Protein AF-A0A356WZ58-F1 (afdb_monomer)

Structure (mmCIF, N/CA/C/O backbone):
data_AF-A0A356WZ58-F1
#
_entry.id   AF-A0A356WZ58-F1
#
loop_
_atom_site.group_PDB
_atom_site.id
_atom_site.type_symbol
_atom_site.label_atom_id
_atom_site.label_alt_id
_atom_site.label_comp_id
_atom_site.label_asym_id
_atom_site.label_entity_id
_atom_site.label_seq_id
_atom_site.pdbx_PDB_ins_code
_atom_site.Cartn_x
_atom_site.Cartn_y
_atom_site.Cartn_z
_atom_site.occupancy
_atom_site.B_iso_or_equiv
_atom_site.auth_seq_id
_atom_site.auth_comp_id
_atom_site.auth_asym_id
_atom_site.auth_atom_id
_atom_site.pdbx_PDB_model_num
ATOM 1 N N . MET A 1 1 ? 46.820 12.927 -57.661 1.00 57.28 1 MET A N 1
ATOM 2 C CA . MET A 1 1 ? 45.693 12.665 -56.730 1.00 57.28 1 MET A CA 1
ATOM 3 C C . MET A 1 1 ? 44.344 12.694 -57.436 1.00 57.28 1 MET A C 1
ATOM 5 O O . MET A 1 1 ? 43.607 11.731 -57.303 1.00 57.28 1 MET A O 1
ATOM 9 N N . ARG A 1 2 ? 44.038 13.740 -58.216 1.00 61.34 2 ARG A N 1
ATOM 10 C CA . ARG A 1 2 ? 42.759 13.892 -58.932 1.00 61.34 2 ARG A CA 1
ATOM 11 C C . ARG A 1 2 ? 42.451 12.737 -59.909 1.00 61.34 2 ARG A C 1
ATOM 13 O O . ARG A 1 2 ? 41.388 12.140 -59.806 1.00 61.34 2 ARG A O 1
ATOM 20 N N . ASP A 1 3 ? 43.429 12.319 -60.713 1.00 60.88 3 ASP A N 1
ATOM 21 C CA . ASP A 1 3 ? 43.256 11.226 -61.695 1.00 60.88 3 ASP A CA 1
ATOM 22 C C . ASP A 1 3 ? 43.080 9.834 -61.057 1.00 60.88 3 ASP A C 1
ATOM 24 O O . ASP A 1 3 ? 42.393 8.966 -61.592 1.00 60.88 3 ASP A O 1
ATOM 28 N N . LEU A 1 4 ? 43.666 9.614 -59.873 1.00 62.94 4 LEU A N 1
ATOM 29 C CA . LEU A 1 4 ? 43.473 8.382 -59.095 1.00 62.94 4 LEU A CA 1
ATOM 30 C C . LEU A 1 4 ? 42.062 8.319 -58.497 1.00 62.94 4 LEU A C 1
ATOM 32 O O . LEU A 1 4 ? 41.453 7.253 -58.467 1.00 62.94 4 LEU A O 1
ATOM 36 N N . ILE A 1 5 ? 41.536 9.463 -58.053 1.00 66.50 5 ILE A N 1
ATOM 37 C CA . ILE A 1 5 ? 40.179 9.577 -57.511 1.00 66.50 5 ILE A CA 1
ATOM 38 C C . ILE A 1 5 ? 39.139 9.356 -58.611 1.00 66.50 5 ILE A C 1
ATOM 40 O O . ILE A 1 5 ? 38.144 8.693 -58.354 1.00 66.50 5 ILE A O 1
ATOM 44 N N . GLU A 1 6 ? 39.359 9.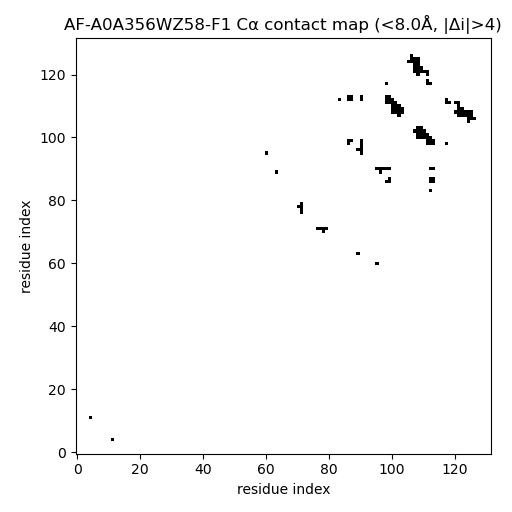836 -59.838 1.00 71.06 6 GLU A N 1
ATOM 45 C CA . GLU A 1 6 ? 38.443 9.561 -60.954 1.00 71.06 6 GLU A CA 1
ATOM 46 C C . GLU A 1 6 ? 38.443 8.082 -61.363 1.00 71.06 6 GLU A C 1
ATOM 48 O O . GLU A 1 6 ? 37.372 7.503 -61.551 1.00 71.06 6 GLU A O 1
ATOM 53 N N . LYS A 1 7 ? 39.620 7.439 -61.407 1.00 76.69 7 LYS A N 1
ATOM 54 C CA . LYS A 1 7 ? 39.749 6.007 -61.725 1.00 76.69 7 LYS A CA 1
ATOM 55 C C . LYS A 1 7 ? 39.081 5.101 -60.684 1.00 76.69 7 LYS A C 1
ATOM 57 O O . LYS A 1 7 ? 38.490 4.087 -61.047 1.00 76.69 7 LYS A O 1
ATOM 62 N N . TYR A 1 8 ? 39.147 5.466 -59.402 1.00 83.56 8 TYR A N 1
ATOM 63 C CA . TYR A 1 8 ? 38.559 4.701 -58.293 1.00 83.56 8 TYR A CA 1
ATOM 64 C C . TYR A 1 8 ? 37.297 5.345 -57.704 1.00 83.56 8 TYR A C 1
ATOM 66 O O . TYR A 1 8 ? 36.877 4.981 -56.606 1.00 83.56 8 TYR A O 1
ATOM 74 N N . ARG A 1 9 ? 36.657 6.273 -58.430 1.00 85.25 9 ARG A N 1
ATOM 75 C CA . ARG A 1 9 ? 35.529 7.084 -57.939 1.00 85.25 9 ARG A CA 1
ATOM 76 C C . ARG A 1 9 ? 34.416 6.237 -57.331 1.00 85.25 9 ARG A C 1
ATOM 78 O O . ARG A 1 9 ? 33.926 6.546 -56.251 1.00 85.25 9 ARG A O 1
ATOM 85 N N . LEU A 1 10 ? 34.065 5.139 -58.001 1.00 85.50 10 LEU A N 1
ATOM 86 C CA . LEU A 1 10 ? 33.056 4.190 -57.529 1.00 85.50 10 LEU A CA 1
ATOM 87 C C . LEU A 1 10 ? 33.460 3.520 -56.207 1.00 85.50 10 LEU A C 1
ATOM 89 O O . LEU A 1 10 ? 32.643 3.457 -55.295 1.00 85.50 10 LEU A O 1
ATOM 93 N N . LEU A 1 11 ? 34.715 3.078 -56.066 1.00 87.88 11 LEU A N 1
ATOM 94 C CA . LEU A 1 11 ? 35.207 2.460 -54.828 1.00 87.88 11 LEU A CA 1
ATOM 95 C C . LEU A 1 11 ? 35.228 3.456 -53.664 1.00 87.88 11 LEU A C 1
ATOM 97 O O . LEU A 1 11 ? 34.871 3.093 -52.548 1.00 87.88 11 LEU A O 1
ATOM 101 N N . VAL A 1 12 ? 35.595 4.715 -53.925 1.00 88.38 12 VAL A N 1
ATOM 102 C CA . VAL A 1 12 ? 35.574 5.786 -52.916 1.00 88.38 12 VAL A CA 1
ATOM 103 C C . VAL A 1 12 ? 34.142 6.069 -52.450 1.00 88.38 12 VAL A C 1
ATOM 105 O O . VAL A 1 12 ? 33.897 6.138 -51.247 1.00 88.38 12 VAL A O 1
ATOM 108 N N . SER A 1 13 ? 33.178 6.172 -53.372 1.00 89.75 13 SER A N 1
ATOM 109 C CA . SER A 1 13 ? 31.762 6.364 -53.024 1.00 89.75 13 SER A CA 1
ATOM 110 C C . SER A 1 13 ? 31.181 5.182 -52.244 1.00 89.75 13 SER A C 1
ATOM 112 O O . SER A 1 13 ? 30.471 5.396 -51.263 1.00 89.75 13 SER A O 1
ATOM 114 N N . ILE A 1 14 ? 31.512 3.944 -52.630 1.00 92.56 14 ILE A N 1
ATOM 115 C CA . ILE A 1 14 ? 31.102 2.735 -51.899 1.00 92.56 14 ILE A CA 1
ATOM 116 C C . ILE A 1 14 ? 31.711 2.732 -50.493 1.00 92.56 14 ILE A C 1
ATOM 118 O O . ILE A 1 14 ? 30.996 2.500 -49.522 1.00 92.56 14 ILE A O 1
ATOM 122 N N . GLY A 1 15 ? 33.004 3.042 -50.366 1.00 94.38 15 GLY A N 1
ATOM 123 C CA . GLY A 1 15 ? 33.688 3.108 -49.074 1.00 94.38 15 GLY A CA 1
ATOM 124 C C . GLY A 1 15 ? 33.063 4.131 -48.124 1.00 94.38 15 GLY A C 1
ATOM 125 O O . GLY A 1 15 ? 32.823 3.820 -46.960 1.00 94.38 15 GLY A O 1
ATOM 126 N N . LEU A 1 16 ? 32.726 5.322 -48.626 1.00 94.19 16 LEU A N 1
ATOM 127 C CA . LEU A 1 16 ? 32.029 6.352 -47.848 1.00 94.19 16 LEU A CA 1
ATOM 128 C C . LEU A 1 16 ? 30.621 5.909 -47.429 1.00 94.19 16 LEU A C 1
ATOM 130 O O . LEU A 1 16 ? 30.244 6.093 -46.272 1.00 94.19 16 LEU A O 1
ATOM 134 N N . GLY A 1 17 ? 29.859 5.293 -48.337 1.00 95.44 17 GLY A N 1
ATOM 135 C CA . GLY A 1 17 ? 28.529 4.763 -48.028 1.00 95.44 17 GLY A CA 1
ATOM 136 C C . GLY A 1 17 ? 28.571 3.678 -46.950 1.00 95.44 17 GLY A C 1
ATOM 137 O O . GLY A 1 17 ? 27.777 3.706 -46.008 1.00 95.44 17 GLY A O 1
ATOM 138 N N . LEU A 1 18 ? 29.542 2.764 -47.036 1.00 96.25 18 LEU A N 1
ATOM 139 C CA . LEU A 1 18 ? 29.773 1.735 -46.022 1.00 96.25 18 LEU A CA 1
ATOM 140 C C . LEU A 1 18 ? 30.157 2.347 -44.676 1.00 96.25 18 LEU A C 1
ATOM 142 O O . LEU A 1 18 ? 29.605 1.949 -43.655 1.00 96.25 18 LEU A O 1
ATOM 146 N N . LEU A 1 19 ? 31.044 3.343 -44.666 1.00 96.50 19 LEU A N 1
ATOM 147 C CA . LEU A 1 19 ? 31.463 4.020 -43.441 1.00 96.50 19 LEU A CA 1
ATOM 148 C C . LEU A 1 19 ? 30.277 4.691 -42.737 1.00 96.50 19 LEU A C 1
ATOM 150 O O . LEU A 1 19 ? 30.092 4.497 -41.536 1.00 96.50 19 LEU A O 1
ATOM 154 N N . ILE A 1 20 ? 29.438 5.421 -43.477 1.00 96.50 20 ILE A N 1
ATOM 155 C CA . ILE A 1 20 ? 28.227 6.046 -42.922 1.00 96.50 20 ILE A CA 1
ATOM 156 C C . ILE A 1 20 ? 27.264 4.975 -42.402 1.00 96.50 20 ILE A C 1
ATOM 158 O O . ILE A 1 20 ? 26.747 5.104 -41.295 1.00 96.50 20 ILE A O 1
ATOM 162 N N . THR A 1 21 ? 27.061 3.896 -43.159 1.00 96.62 21 THR A N 1
ATOM 163 C CA . THR A 1 21 ? 26.176 2.794 -42.753 1.00 96.62 21 THR A CA 1
ATOM 164 C C . THR A 1 21 ? 26.649 2.159 -41.445 1.00 96.62 21 THR A C 1
ATOM 166 O O . THR A 1 21 ? 25.849 1.956 -40.535 1.00 96.62 21 THR A O 1
ATOM 169 N N . ILE A 1 22 ? 27.954 1.907 -41.308 1.00 97.38 22 ILE A N 1
ATOM 170 C CA . ILE A 1 22 ? 28.548 1.367 -40.079 1.00 97.38 22 ILE A CA 1
ATOM 171 C C . ILE A 1 22 ? 28.339 2.333 -38.908 1.00 97.38 22 ILE A C 1
ATOM 173 O O . ILE A 1 22 ? 27.917 1.898 -37.838 1.00 97.38 22 ILE A O 1
ATOM 177 N N . LEU A 1 23 ? 28.572 3.635 -39.098 1.00 97.31 23 LEU A N 1
ATOM 178 C CA . LEU A 1 23 ? 28.346 4.635 -38.049 1.00 97.31 23 LEU A CA 1
ATOM 179 C C . LEU A 1 23 ? 26.884 4.663 -37.587 1.00 97.31 23 LEU A C 1
ATOM 181 O O . LEU A 1 23 ? 26.624 4.655 -36.384 1.00 97.31 23 LEU A O 1
ATOM 185 N N . VAL A 1 24 ? 25.932 4.644 -38.522 1.00 97.38 24 VAL A N 1
ATOM 186 C CA . VAL A 1 24 ? 24.497 4.612 -38.202 1.00 97.38 24 VAL A CA 1
ATOM 187 C C . VAL A 1 24 ? 24.140 3.347 -37.421 1.00 97.38 24 VAL A C 1
ATOM 189 O O . VAL A 1 24 ? 23.431 3.431 -36.420 1.00 97.38 24 VAL A O 1
ATOM 192 N N . LEU A 1 25 ? 24.666 2.185 -37.820 1.00 97.50 25 LEU A N 1
ATOM 193 C CA . LEU A 1 25 ? 24.434 0.925 -37.110 1.00 97.50 25 LEU A CA 1
ATOM 194 C C . LEU A 1 25 ? 25.007 0.948 -35.687 1.00 97.50 25 LEU A C 1
ATOM 196 O O . LEU A 1 25 ? 24.342 0.492 -34.759 1.00 97.50 25 LEU A O 1
ATOM 200 N N . LEU A 1 26 ? 26.203 1.508 -35.488 1.00 97.44 26 LEU A N 1
ATOM 201 C CA . LEU A 1 26 ? 26.808 1.636 -34.158 1.00 97.44 26 LEU A CA 1
ATOM 202 C C . LEU A 1 26 ? 25.990 2.557 -33.245 1.00 97.44 26 LEU A C 1
ATOM 204 O O . LEU A 1 26 ? 25.731 2.205 -32.092 1.00 97.44 26 LEU A O 1
ATOM 208 N N . LEU A 1 27 ? 25.540 3.702 -33.767 1.00 96.81 27 LEU A N 1
ATOM 209 C CA . LEU A 1 27 ? 24.666 4.619 -33.034 1.00 96.81 27 LEU A CA 1
ATOM 210 C C . LEU A 1 27 ? 23.336 3.952 -32.675 1.00 96.81 27 LEU A C 1
ATOM 212 O O . LEU A 1 27 ? 22.884 4.059 -31.538 1.00 96.81 27 LEU A O 1
ATOM 216 N N . TRP A 1 28 ? 22.739 3.216 -33.614 1.00 97.00 28 TRP A N 1
ATOM 217 C CA . TRP A 1 28 ? 21.501 2.481 -33.380 1.00 97.00 28 TRP A CA 1
ATOM 218 C C . TRP A 1 28 ? 21.655 1.417 -32.290 1.00 97.00 28 TRP A C 1
ATOM 220 O O . TRP A 1 28 ? 20.831 1.346 -31.381 1.00 97.00 28 TRP A O 1
ATOM 230 N N . LEU A 1 29 ? 22.723 0.616 -32.331 1.00 96.75 29 LEU A N 1
ATOM 231 C CA . LEU A 1 29 ? 22.980 -0.409 -31.316 1.00 96.75 29 LEU A CA 1
ATOM 232 C C . LEU A 1 29 ? 23.167 0.204 -29.924 1.00 96.75 29 LEU A C 1
ATOM 234 O O . LEU A 1 29 ? 22.588 -0.288 -28.953 1.00 96.75 29 LEU A O 1
ATOM 238 N N . ASN A 1 30 ? 23.922 1.300 -29.826 1.00 96.44 30 ASN A N 1
ATOM 239 C CA . ASN A 1 30 ? 24.101 2.021 -28.568 1.00 96.44 30 ASN A CA 1
ATOM 240 C C . ASN A 1 30 ? 22.778 2.611 -28.052 1.00 96.44 30 ASN A C 1
ATOM 242 O O . ASN A 1 30 ? 22.462 2.502 -26.863 1.00 96.44 30 ASN A O 1
ATOM 246 N N . TYR A 1 31 ? 21.974 3.175 -28.953 1.00 96.06 31 TYR A N 1
ATOM 247 C CA . TYR A 1 31 ? 20.658 3.708 -28.631 1.00 96.06 31 TYR A CA 1
ATOM 248 C C . TYR A 1 31 ? 19.722 2.618 -28.096 1.00 96.06 31 TYR A C 1
ATOM 250 O O . TYR A 1 31 ? 19.106 2.807 -27.051 1.00 96.06 31 TYR A O 1
ATOM 258 N N . GLN A 1 32 ? 19.677 1.443 -28.732 1.00 96.38 32 GLN A N 1
ATOM 259 C CA . GLN A 1 32 ? 18.853 0.315 -28.278 1.00 96.38 32 GLN A CA 1
ATOM 260 C C . GLN A 1 32 ? 19.264 -0.199 -26.890 1.00 96.38 32 GLN A C 1
ATOM 262 O O . GLN A 1 32 ? 18.409 -0.467 -26.043 1.00 96.38 32 GLN A O 1
ATOM 267 N N . GLN A 1 33 ? 20.568 -0.291 -26.617 1.00 94.56 33 GLN A N 1
ATOM 268 C CA . GLN A 1 33 ? 21.065 -0.670 -25.290 1.00 94.56 33 GLN A CA 1
ATOM 269 C C . GLN A 1 33 ? 20.687 0.365 -24.224 1.00 94.56 33 GLN A C 1
ATOM 271 O O . GLN A 1 33 ? 20.221 0.001 -23.141 1.00 94.56 33 GLN A O 1
ATOM 276 N N . THR A 1 34 ? 20.839 1.649 -24.546 1.00 95.56 34 THR A N 1
ATOM 277 C CA . THR A 1 34 ? 20.491 2.758 -23.650 1.00 95.56 34 THR A CA 1
ATOM 278 C C . THR A 1 34 ? 18.993 2.796 -23.372 1.00 95.56 34 THR A C 1
ATOM 280 O O . THR A 1 34 ? 18.589 2.925 -22.219 1.00 95.56 34 THR A O 1
ATOM 283 N N . LEU A 1 35 ? 18.158 2.605 -24.396 1.00 95.81 35 LEU A N 1
ATOM 284 C CA . LEU A 1 35 ? 16.709 2.517 -24.242 1.00 95.81 35 LEU A CA 1
ATOM 285 C C . LEU A 1 35 ? 16.308 1.389 -23.295 1.00 95.81 35 LEU A C 1
ATOM 287 O O . LEU A 1 35 ? 15.550 1.629 -22.356 1.00 95.81 35 LEU A O 1
ATOM 291 N N . LYS A 1 36 ? 16.844 0.179 -23.496 1.00 94.81 36 LYS A N 1
ATOM 292 C CA . LYS A 1 36 ? 16.542 -0.965 -22.627 1.00 94.81 36 LYS A CA 1
ATOM 293 C C . LYS A 1 36 ? 16.953 -0.691 -21.180 1.00 94.81 36 LYS A C 1
ATOM 295 O O . LYS A 1 36 ? 16.179 -0.958 -20.265 1.00 94.81 36 LYS A O 1
ATOM 300 N N . LYS A 1 37 ? 18.142 -0.117 -20.969 1.00 96.00 37 LYS A N 1
ATOM 301 C CA . LYS A 1 37 ? 18.622 0.263 -19.633 1.00 96.00 37 LYS A CA 1
ATOM 302 C C . LYS A 1 37 ? 17.713 1.304 -18.978 1.00 96.00 37 LYS A C 1
ATOM 304 O O . LYS A 1 37 ? 17.326 1.129 -17.829 1.00 96.00 37 LYS A O 1
ATOM 309 N N . ASN A 1 38 ? 17.334 2.350 -19.707 1.00 96.06 38 ASN A N 1
ATOM 310 C CA . ASN A 1 38 ? 16.483 3.417 -19.185 1.00 96.06 38 ASN A CA 1
ATOM 311 C C . ASN A 1 38 ? 15.076 2.916 -18.842 1.00 96.06 38 ASN A C 1
ATOM 313 O O . ASN A 1 38 ? 14.513 3.337 -17.838 1.00 96.06 38 ASN A O 1
ATOM 317 N N . GLN A 1 39 ? 14.518 1.998 -19.636 1.00 95.38 39 GLN A N 1
ATOM 318 C CA . GLN A 1 39 ? 13.233 1.367 -19.325 1.00 95.38 39 GLN A CA 1
ATOM 319 C C . GLN A 1 39 ? 13.306 0.556 -18.030 1.00 95.38 39 GLN A C 1
ATOM 321 O O . GLN A 1 39 ? 12.454 0.729 -17.164 1.00 95.38 39 GLN A O 1
ATOM 326 N N . VAL A 1 40 ? 14.340 -0.278 -17.869 1.00 96.44 40 VAL A N 1
ATOM 327 C CA . VAL A 1 40 ? 14.538 -1.061 -16.639 1.00 96.44 40 VAL A CA 1
ATOM 328 C C . VAL A 1 40 ? 14.733 -0.144 -15.434 1.00 96.44 40 VAL A C 1
ATOM 330 O O . VAL A 1 40 ? 14.072 -0.339 -14.422 1.00 96.44 40 VAL A O 1
ATOM 333 N N . ASN A 1 41 ? 15.570 0.889 -15.550 1.00 96.69 41 ASN A N 1
ATOM 334 C CA . ASN A 1 41 ? 15.777 1.855 -14.471 1.00 96.69 41 ASN A CA 1
ATOM 335 C C . ASN A 1 41 ? 14.472 2.552 -14.082 1.00 96.69 41 ASN A C 1
ATOM 337 O O . ASN A 1 41 ? 14.147 2.603 -12.904 1.00 96.69 41 ASN A O 1
ATO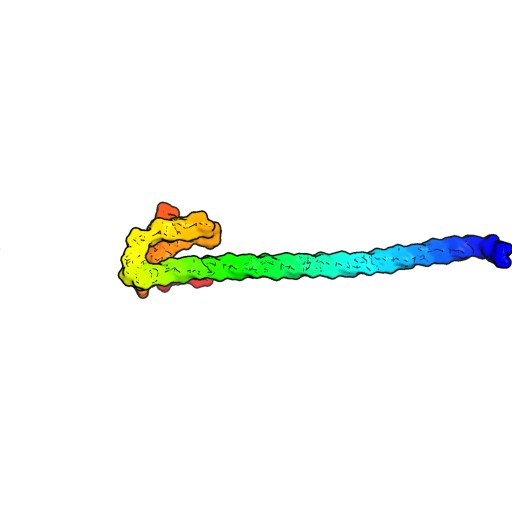M 341 N N . LYS A 1 42 ? 13.682 3.003 -15.062 1.00 96.75 42 LYS A N 1
ATOM 342 C CA . LYS A 1 42 ? 12.397 3.656 -14.802 1.00 96.75 42 LYS A CA 1
ATOM 343 C C . LYS A 1 42 ? 11.405 2.725 -14.107 1.00 96.75 42 LYS A C 1
ATOM 345 O O . LYS A 1 42 ? 10.690 3.169 -13.213 1.00 96.75 42 LYS A O 1
ATOM 350 N N . ILE A 1 43 ? 11.361 1.448 -14.493 1.00 96.75 43 ILE A N 1
ATOM 351 C CA . ILE A 1 43 ? 10.538 0.439 -13.811 1.00 96.75 43 ILE A CA 1
ATOM 352 C C . ILE A 1 43 ? 11.007 0.277 -12.363 1.00 96.75 43 ILE A C 1
ATOM 354 O O . ILE A 1 43 ? 10.181 0.336 -11.460 1.00 96.75 43 ILE A O 1
ATOM 358 N N . THR A 1 44 ? 12.313 0.129 -12.132 1.00 96.75 44 THR A N 1
ATOM 359 C CA . THR A 1 44 ? 12.880 -0.032 -10.785 1.00 96.75 44 THR A CA 1
ATOM 360 C C . THR A 1 44 ? 12.624 1.186 -9.900 1.00 96.75 44 THR A C 1
ATOM 362 O O . THR A 1 44 ? 12.174 1.027 -8.771 1.00 96.75 44 THR A O 1
ATOM 365 N N . GLU A 1 45 ? 12.857 2.395 -10.409 1.00 97.12 45 GLU A N 1
ATOM 366 C CA . GLU A 1 45 ? 12.602 3.648 -9.689 1.00 97.12 45 GLU A CA 1
ATOM 367 C C . GLU A 1 45 ? 11.116 3.787 -9.348 1.00 97.12 45 GLU A C 1
ATOM 369 O O . GLU A 1 45 ? 10.761 4.076 -8.209 1.00 97.12 45 GLU A O 1
ATOM 374 N N . THR A 1 46 ? 10.230 3.500 -10.307 1.00 97.50 46 THR A N 1
ATOM 375 C CA . THR A 1 46 ? 8.779 3.535 -10.071 1.00 97.50 46 THR A CA 1
ATOM 376 C C . THR A 1 46 ? 8.363 2.486 -9.040 1.00 97.50 46 THR A C 1
ATOM 378 O O . THR A 1 46 ? 7.570 2.785 -8.154 1.00 97.50 46 THR A O 1
ATOM 381 N N . ALA A 1 47 ? 8.914 1.272 -9.106 1.00 97.12 47 ALA A N 1
ATOM 382 C CA . ALA A 1 47 ? 8.624 0.216 -8.140 1.00 97.12 47 ALA A CA 1
ATOM 383 C C . ALA A 1 47 ? 9.094 0.585 -6.725 1.00 97.12 47 ALA A C 1
ATOM 385 O O . ALA A 1 47 ? 8.375 0.337 -5.760 1.00 97.12 47 ALA A O 1
ATOM 386 N N . GLN A 1 48 ? 10.265 1.212 -6.594 1.00 97.69 48 GLN A N 1
ATOM 387 C CA . GLN A 1 48 ? 10.770 1.709 -5.313 1.00 97.69 48 GLN A CA 1
ATOM 388 C C . GLN A 1 48 ? 9.879 2.816 -4.746 1.00 97.69 48 GLN A C 1
ATOM 390 O O . GLN A 1 48 ? 9.533 2.763 -3.570 1.00 97.69 48 GLN A O 1
ATOM 395 N N . LEU A 1 49 ? 9.456 3.769 -5.583 1.00 98.12 49 LEU A N 1
ATOM 396 C CA . LEU A 1 49 ? 8.526 4.827 -5.183 1.00 98.12 49 LEU A CA 1
ATOM 397 C C . LEU A 1 49 ? 7.183 4.254 -4.717 1.00 98.12 49 LEU A C 1
ATOM 399 O O . LEU A 1 49 ? 6.714 4.617 -3.644 1.00 98.12 49 LEU A O 1
ATOM 403 N N . LEU A 1 50 ? 6.598 3.323 -5.477 1.00 97.62 50 LEU A N 1
ATOM 404 C CA . LEU A 1 50 ? 5.343 2.662 -5.105 1.00 97.62 50 LEU A CA 1
ATOM 405 C C . LEU A 1 50 ? 5.481 1.857 -3.810 1.00 97.62 50 LEU A C 1
ATOM 407 O O . LEU A 1 50 ? 4.595 1.901 -2.964 1.00 97.62 50 LEU A O 1
ATOM 411 N N . THR A 1 51 ? 6.600 1.150 -3.631 1.00 97.62 51 THR A N 1
ATOM 412 C CA . THR A 1 51 ? 6.871 0.402 -2.394 1.00 97.62 51 THR A CA 1
ATOM 413 C C . THR A 1 51 ? 6.972 1.345 -1.199 1.00 97.62 51 THR A C 1
ATOM 415 O O . THR A 1 51 ? 6.397 1.058 -0.154 1.00 97.62 51 THR A O 1
ATOM 418 N N . GLY A 1 52 ? 7.658 2.480 -1.357 1.00 97.75 52 GLY A N 1
ATOM 419 C CA . GLY A 1 52 ? 7.762 3.497 -0.313 1.00 97.75 52 GLY A CA 1
ATOM 420 C C . GLY A 1 52 ? 6.404 4.091 0.059 1.00 97.75 52 GLY A C 1
ATOM 421 O O . GLY A 1 52 ? 6.071 4.137 1.235 1.00 97.75 52 GLY A O 1
ATOM 422 N N . GLN A 1 53 ? 5.590 4.454 -0.936 1.00 96.38 53 GLN A N 1
ATOM 423 C CA . GLN A 1 53 ? 4.232 4.965 -0.711 1.00 96.38 53 GLN A CA 1
ATOM 424 C C . GLN A 1 53 ? 3.341 3.940 -0.005 1.00 96.38 53 GLN A C 1
ATOM 426 O O . GLN A 1 53 ? 2.622 4.285 0.925 1.00 96.38 53 GLN A O 1
ATOM 43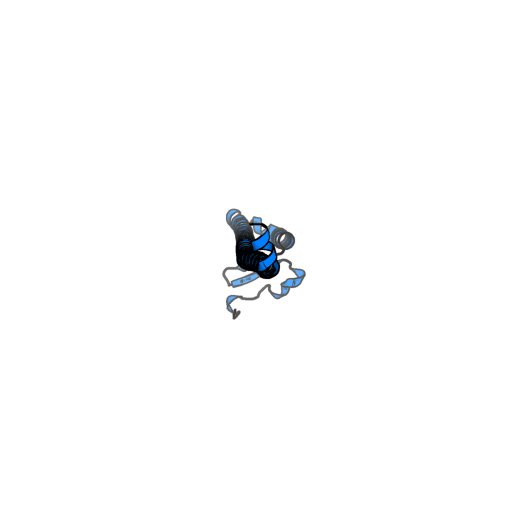1 N N . PHE A 1 54 ? 3.411 2.669 -0.407 1.00 96.00 54 PHE A N 1
ATOM 432 C CA . PHE A 1 54 ? 2.668 1.602 0.258 1.00 96.00 54 PHE A CA 1
ATOM 433 C C . PHE A 1 54 ? 3.095 1.438 1.723 1.00 96.00 54 PHE A C 1
ATOM 435 O O . PHE A 1 54 ? 2.248 1.352 2.607 1.00 96.00 54 PHE A O 1
ATOM 442 N N . GLN A 1 55 ? 4.405 1.428 1.991 1.00 96.69 55 GLN A N 1
ATOM 443 C CA . GLN A 1 55 ? 4.932 1.348 3.356 1.00 96.69 55 GLN A CA 1
ATOM 444 C C . GLN A 1 55 ? 4.500 2.540 4.211 1.00 96.69 55 GLN A C 1
ATOM 446 O O . GLN A 1 55 ? 4.133 2.343 5.364 1.00 96.69 55 GLN A O 1
ATOM 451 N N . GLU A 1 56 ? 4.522 3.748 3.651 1.00 95.50 56 GLU A N 1
ATOM 452 C CA . GLU A 1 56 ? 4.085 4.969 4.328 1.00 95.50 56 GLU A CA 1
ATOM 453 C C . GLU A 1 56 ? 2.598 4.907 4.694 1.00 95.50 56 GLU A C 1
ATOM 455 O O . GLU A 1 56 ? 2.252 5.141 5.848 1.00 95.50 56 GLU A O 1
ATOM 460 N N . VAL A 1 57 ? 1.727 4.512 3.756 1.00 93.81 57 VAL A N 1
ATOM 461 C CA . VAL A 1 57 ? 0.288 4.341 4.026 1.00 93.81 57 VAL A CA 1
ATOM 462 C C . VAL A 1 57 ? 0.066 3.310 5.132 1.00 93.81 57 VAL A C 1
ATOM 464 O O . VAL A 1 57 ? -0.607 3.602 6.112 1.00 93.81 57 VAL A O 1
ATOM 467 N N . VAL A 1 58 ? 0.694 2.132 5.049 1.00 94.88 58 VAL A N 1
ATOM 468 C CA . VAL A 1 58 ? 0.552 1.097 6.089 1.00 94.88 58 VAL A CA 1
ATOM 469 C C . VAL A 1 58 ? 1.027 1.596 7.458 1.00 94.88 58 VAL A C 1
ATOM 471 O O . VAL A 1 58 ? 0.357 1.356 8.459 1.00 94.88 58 VAL A O 1
ATOM 474 N N . GLN A 1 59 ? 2.160 2.301 7.523 1.00 96.06 59 GLN A N 1
ATOM 475 C CA . GLN A 1 59 ? 2.675 2.848 8.783 1.00 96.06 59 GLN A CA 1
ATOM 476 C C . GLN A 1 59 ? 1.754 3.925 9.362 1.00 96.06 59 GLN A C 1
ATOM 478 O O . GLN A 1 59 ? 1.493 3.913 10.562 1.00 96.06 59 GLN A O 1
ATOM 483 N N . ASN A 1 60 ? 1.218 4.814 8.525 1.00 94.62 60 ASN A N 1
ATOM 484 C CA . ASN A 1 60 ? 0.267 5.838 8.955 1.00 94.62 60 ASN A CA 1
ATOM 485 C C . ASN A 1 60 ? -1.035 5.215 9.481 1.00 94.62 60 ASN A C 1
ATOM 487 O O . ASN A 1 60 ? -1.561 5.659 10.505 1.00 94.62 60 ASN A O 1
ATOM 491 N N . ASN A 1 61 ? -1.511 4.149 8.837 1.00 94.25 61 ASN A N 1
ATOM 492 C CA . ASN A 1 61 ? -2.691 3.397 9.259 1.00 94.25 61 ASN A CA 1
ATOM 493 C C . ASN A 1 61 ? -2.470 2.757 10.633 1.00 94.25 61 ASN A C 1
ATOM 495 O O . ASN A 1 61 ? -3.293 2.928 11.532 1.00 94.25 61 ASN A O 1
ATOM 499 N N . ILE A 1 62 ? -1.330 2.083 10.827 1.00 94.75 62 ILE A N 1
ATOM 500 C CA . ILE A 1 62 ? -0.947 1.510 12.126 1.00 94.75 62 ILE A CA 1
ATOM 501 C C . ILE A 1 62 ? -0.896 2.606 13.192 1.00 94.75 62 ILE A C 1
ATOM 503 O O . ILE A 1 62 ? -1.543 2.477 14.226 1.00 94.75 62 ILE A O 1
ATOM 507 N N . GLN A 1 63 ? -0.208 3.717 12.918 1.00 95.44 63 GLN A N 1
ATOM 508 C CA . GLN A 1 63 ? -0.074 4.816 13.873 1.00 95.44 63 GLN A CA 1
ATOM 509 C C . GLN A 1 63 ? -1.426 5.442 14.240 1.00 95.44 63 GLN A C 1
ATOM 511 O O . GLN A 1 63 ? -1.632 5.853 15.381 1.00 95.44 63 GLN A O 1
ATOM 516 N N . THR A 1 64 ? -2.355 5.525 13.286 1.00 93.69 64 THR A N 1
ATOM 517 C CA . THR A 1 64 ? -3.717 6.023 13.520 1.00 93.69 64 THR A CA 1
ATOM 518 C C . THR A 1 64 ? -4.464 5.127 14.503 1.00 93.69 64 THR A C 1
ATOM 520 O O . THR A 1 64 ? -5.045 5.632 15.467 1.00 93.69 64 THR A O 1
AT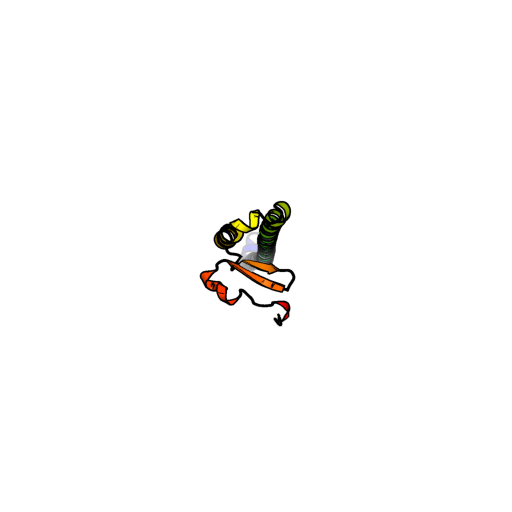OM 523 N N . LEU A 1 65 ? -4.388 3.807 14.309 1.00 93.81 65 LEU A N 1
ATOM 524 C CA . LEU A 1 65 ? -5.009 2.828 15.200 1.00 93.81 65 LEU A CA 1
ATOM 525 C C . LEU A 1 65 ? -4.341 2.788 16.579 1.00 93.81 65 LEU A C 1
ATOM 527 O O . LEU A 1 65 ? -5.046 2.768 17.585 1.00 93.81 65 LEU A O 1
ATOM 531 N N . GLU A 1 66 ? -3.009 2.843 16.645 1.00 94.31 66 GLU A N 1
ATOM 532 C CA . GLU A 1 66 ? -2.263 2.921 17.908 1.00 94.31 66 GLU A CA 1
ATOM 533 C C . GLU A 1 66 ? -2.652 4.173 18.696 1.00 94.31 66 GLU A C 1
ATOM 535 O O . GLU A 1 66 ? -3.025 4.078 19.859 1.00 94.31 66 GLU A O 1
ATOM 540 N N . ASN A 1 67 ? -2.687 5.339 18.044 1.00 93.06 67 ASN A N 1
ATOM 541 C CA . ASN A 1 67 ? -3.105 6.584 18.685 1.00 93.06 67 ASN A CA 1
ATOM 542 C C . ASN A 1 67 ? -4.549 6.518 19.197 1.00 93.06 67 ASN A C 1
ATOM 544 O O . ASN A 1 67 ? -4.870 7.135 20.214 1.00 93.06 67 ASN A O 1
ATOM 548 N N . PHE A 1 68 ? -5.442 5.838 18.477 1.00 92.12 68 PHE A N 1
ATOM 549 C CA . PHE A 1 68 ? -6.821 5.647 18.914 1.00 92.12 68 PHE A CA 1
ATOM 550 C C . PHE A 1 68 ? -6.897 4.713 20.130 1.00 92.12 68 PHE A C 1
ATOM 552 O O . PHE A 1 68 ? -7.522 5.072 21.129 1.00 92.12 68 PHE A O 1
ATOM 559 N N . GLY A 1 69 ? -6.186 3.582 20.095 1.00 91.06 69 GLY A N 1
ATOM 560 C CA . GLY A 1 69 ? -6.048 2.662 21.226 1.00 91.06 69 GLY A CA 1
ATOM 561 C C . GLY A 1 69 ? -5.464 3.340 22.468 1.00 91.06 69 GLY A C 1
ATOM 562 O O . GLY A 1 69 ? -6.067 3.293 23.539 1.00 91.06 69 GLY A O 1
ATOM 563 N N . ASP A 1 70 ? -4.367 4.080 22.310 1.00 92.31 70 ASP A N 1
ATOM 564 C CA . ASP A 1 70 ? -3.714 4.831 23.383 1.00 92.31 70 ASP A CA 1
ATOM 565 C C . ASP A 1 70 ? -4.666 5.840 24.036 1.00 92.31 70 ASP A C 1
ATOM 567 O O . ASP A 1 70 ? -4.645 6.021 25.255 1.00 92.31 70 ASP A O 1
ATOM 571 N N . ARG A 1 71 ? -5.533 6.512 23.263 1.00 90.06 71 ARG A N 1
ATOM 572 C CA . ARG A 1 71 ? -6.549 7.418 23.831 1.00 90.06 71 ARG A CA 1
ATOM 573 C C . ARG A 1 71 ? -7.564 6.664 24.686 1.00 90.06 71 ARG A C 1
ATOM 575 O O . ARG A 1 71 ? -7.935 7.154 25.756 1.00 90.06 71 ARG A O 1
ATOM 582 N N . LEU A 1 72 ? -8.005 5.487 24.249 1.00 89.19 72 LEU A N 1
ATOM 583 C CA . LEU A 1 72 ? -8.928 4.650 25.018 1.00 89.19 72 LEU A CA 1
ATOM 584 C C . LEU A 1 72 ? -8.286 4.182 26.333 1.00 89.19 72 LEU A C 1
ATOM 586 O O . LEU A 1 72 ? -8.912 4.285 27.391 1.00 89.19 72 LEU A O 1
ATOM 590 N N . GLU A 1 73 ? -7.028 3.744 26.295 1.00 87.81 73 GLU A N 1
ATOM 591 C CA . GLU A 1 73 ? -6.306 3.257 27.476 1.00 87.81 73 GLU A CA 1
ATOM 592 C C . GLU A 1 73 ? -5.967 4.382 28.462 1.00 87.81 73 GLU A C 1
ATOM 594 O O . GLU A 1 73 ? -6.286 4.290 29.651 1.00 87.81 73 GLU A O 1
ATOM 599 N N . ASN A 1 74 ? -5.394 5.489 27.979 1.00 90.06 74 ASN A N 1
ATOM 600 C CA . ASN A 1 74 ? -4.945 6.601 28.825 1.00 90.06 74 ASN A CA 1
ATOM 601 C C . ASN A 1 74 ? -6.097 7.344 29.513 1.00 90.06 74 ASN A C 1
ATOM 603 O O . ASN A 1 74 ? -5.899 8.009 30.531 1.00 90.06 74 ASN A O 1
ATOM 607 N N . THR A 1 75 ? -7.312 7.230 28.978 1.00 87.56 75 THR A N 1
ATOM 608 C CA . THR A 1 75 ? -8.518 7.804 29.584 1.00 87.56 75 THR A CA 1
ATOM 609 C C . THR A 1 75 ? -9.249 6.825 30.502 1.00 87.56 75 THR A C 1
ATOM 611 O O . THR A 1 75 ? -10.349 7.133 30.961 1.00 87.56 75 THR A O 1
ATOM 614 N N . ASN A 1 76 ? -8.660 5.657 30.796 1.00 84.06 76 ASN A N 1
ATOM 615 C CA . ASN A 1 76 ? -9.312 4.558 31.514 1.00 84.06 76 ASN A CA 1
ATOM 616 C C . ASN A 1 76 ? -10.693 4.219 30.919 1.00 84.06 76 ASN A C 1
ATOM 618 O O . ASN A 1 76 ? -11.649 3.964 31.651 1.00 84.06 76 ASN A O 1
ATOM 622 N N . GLY A 1 77 ? -10.811 4.274 29.590 1.00 81.62 77 GLY A N 1
ATOM 623 C CA . GLY A 1 77 ? -12.049 4.010 28.863 1.00 81.62 77 GLY A CA 1
ATOM 624 C C . GLY A 1 77 ? -13.035 5.178 28.788 1.00 81.62 77 GLY A C 1
ATOM 625 O O . GLY A 1 77 ? -14.053 5.029 28.126 1.00 81.62 77 GLY A O 1
ATOM 626 N N . ALA A 1 78 ? -12.767 6.348 29.381 1.00 85.38 78 ALA A N 1
ATOM 627 C CA . ALA A 1 78 ? -13.682 7.493 29.260 1.00 85.38 78 ALA A CA 1
ATOM 628 C C . ALA A 1 78 ? -13.829 7.984 27.807 1.00 85.38 78 ALA A C 1
ATOM 630 O O . ALA A 1 78 ? -14.875 8.500 27.427 1.00 85.38 78 ALA A O 1
ATOM 631 N N . PHE A 1 79 ? -12.804 7.793 26.971 1.00 88.00 79 PHE A N 1
ATOM 632 C CA . PHE A 1 79 ? -12.877 8.118 25.545 1.00 88.00 79 PHE A CA 1
ATOM 633 C C . PHE A 1 79 ? -13.741 7.131 24.740 1.00 88.00 79 PHE A C 1
ATOM 635 O O . PHE A 1 79 ? -14.097 7.414 23.601 1.00 88.00 79 PHE A O 1
ATOM 642 N N . PHE A 1 80 ? -14.134 5.998 25.329 1.00 90.19 80 PHE A N 1
ATOM 643 C CA . PHE A 1 80 ? -14.965 4.997 24.660 1.00 90.19 80 PHE A CA 1
ATOM 644 C C . PHE A 1 80 ? -16.381 5.512 24.344 1.00 90.19 80 PHE A C 1
ATOM 646 O O . PHE A 1 80 ? -17.020 5.024 23.414 1.00 90.19 80 PHE A O 1
ATOM 653 N N . ASP A 1 81 ? -16.848 6.551 25.046 1.00 91.25 81 ASP A N 1
ATOM 654 C CA . ASP A 1 81 ? -18.105 7.249 24.734 1.00 91.25 81 ASP A CA 1
ATOM 655 C C . ASP A 1 81 ? -18.090 7.908 23.341 1.00 91.25 81 ASP A C 1
ATOM 657 O O . ASP A 1 81 ? -19.147 8.127 22.753 1.00 91.25 81 ASP A O 1
ATOM 661 N N . TYR A 1 82 ? -16.901 8.188 22.796 1.00 91.75 82 TYR A N 1
ATOM 662 C CA . TYR A 1 82 ? -16.705 8.786 21.471 1.00 91.75 82 TYR A CA 1
ATOM 663 C C . TYR A 1 82 ? -16.343 7.760 20.394 1.00 91.75 82 TYR A C 1
ATOM 665 O O . TYR A 1 82 ? -16.032 8.155 19.272 1.00 91.75 82 TYR A O 1
ATOM 673 N N . TRP A 1 83 ? -16.392 6.460 20.717 1.00 92.62 83 TRP A N 1
ATOM 674 C CA . TRP A 1 83 ? -15.992 5.382 19.811 1.00 92.62 83 TRP A CA 1
ATOM 675 C C . TRP A 1 83 ? -16.611 5.532 18.420 1.00 92.62 83 TRP A C 1
ATOM 677 O O . TRP A 1 83 ? -15.866 5.575 17.450 1.00 92.62 83 TRP A O 1
ATOM 687 N N . ASP A 1 84 ? -17.940 5.651 18.329 1.00 92.06 84 ASP A N 1
ATOM 688 C CA . ASP A 1 84 ? -18.634 5.613 17.037 1.00 92.06 84 ASP A CA 1
ATOM 689 C C . ASP A 1 84 ? -18.197 6.784 16.145 1.00 92.06 84 ASP A C 1
ATOM 691 O O . ASP A 1 84 ? -17.806 6.587 15.002 1.00 92.06 84 ASP A O 1
ATOM 695 N N . SER A 1 85 ? -18.145 7.995 16.712 1.00 92.94 85 SER A N 1
ATOM 696 C CA . SER A 1 85 ? -17.724 9.196 15.984 1.00 92.94 85 SER A CA 1
ATOM 697 C C . SER A 1 85 ? -16.274 9.122 15.505 1.00 92.94 85 SER A C 1
ATOM 699 O O . SER A 1 85 ? -15.971 9.602 14.418 1.00 92.94 85 SER A O 1
ATOM 701 N N . GLU A 1 86 ? -15.368 8.593 16.323 1.00 91.62 86 GLU A N 1
ATOM 702 C CA . GLU A 1 86 ? -13.941 8.525 15.991 1.00 91.62 86 GLU A CA 1
ATOM 703 C C . GLU A 1 86 ? -13.654 7.394 15.004 1.00 91.62 86 GLU A C 1
ATOM 705 O O . GLU A 1 86 ? -12.875 7.572 14.071 1.00 91.62 86 GLU A O 1
ATOM 710 N N . ALA A 1 87 ? -14.301 6.244 15.185 1.00 93.56 87 ALA A N 1
ATOM 711 C CA . ALA A 1 87 ? -14.181 5.103 14.293 1.00 93.56 87 ALA A CA 1
ATOM 712 C C . ALA A 1 87 ? -14.746 5.426 12.902 1.00 93.56 87 ALA A C 1
ATOM 714 O O . ALA A 1 87 ? -14.068 5.171 11.907 1.00 93.56 87 ALA A O 1
ATOM 715 N N . ASP A 1 88 ? -15.920 6.065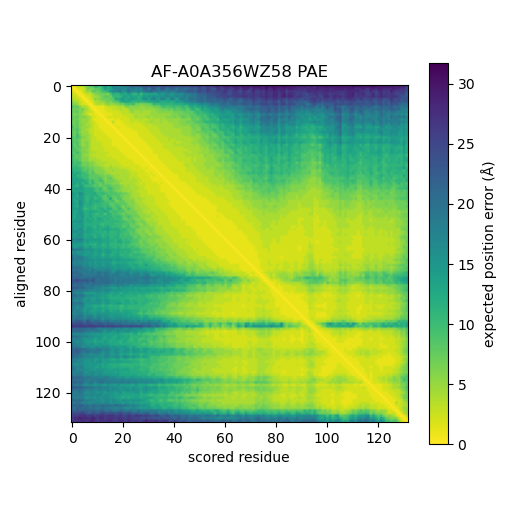 12.829 1.00 93.25 88 ASP A N 1
ATOM 716 C CA . ASP A 1 88 ? -16.482 6.553 11.566 1.00 93.25 88 ASP A CA 1
ATOM 717 C C . ASP A 1 88 ? -15.544 7.583 10.924 1.00 93.25 88 ASP A C 1
ATOM 719 O O . ASP A 1 88 ? -15.246 7.490 9.738 1.00 93.25 88 ASP A O 1
ATOM 723 N N . GLN A 1 89 ? -14.983 8.513 11.706 1.00 92.75 89 GLN A N 1
ATOM 724 C CA . GLN A 1 89 ? -14.042 9.504 11.184 1.00 92.75 89 GLN A CA 1
ATOM 725 C C . GLN A 1 89 ? -12.762 8.868 10.617 1.00 92.75 89 GLN A C 1
ATOM 727 O O . GLN A 1 89 ? -12.271 9.327 9.586 1.00 92.75 89 GLN A O 1
ATOM 732 N N . ILE A 1 90 ? -12.217 7.831 11.261 1.00 93.56 90 ILE A N 1
ATOM 733 C CA . ILE A 1 90 ? -11.045 7.092 10.763 1.00 93.56 90 ILE A CA 1
ATOM 734 C C . ILE A 1 90 ? -11.367 6.420 9.424 1.00 93.56 90 ILE A C 1
ATOM 736 O O . ILE A 1 90 ? -10.577 6.527 8.486 1.00 93.56 90 ILE A O 1
ATOM 740 N N . VAL A 1 91 ? -12.529 5.769 9.319 1.00 93.19 91 VAL A N 1
ATOM 741 C CA . VAL A 1 91 ? -12.968 5.090 8.090 1.00 93.19 91 VAL A CA 1
ATOM 742 C C . VAL A 1 91 ? -13.288 6.091 6.971 1.00 93.19 91 VAL A C 1
ATOM 744 O O . VAL A 1 91 ? -12.927 5.870 5.819 1.00 93.19 91 VAL A O 1
ATOM 747 N N . GLU A 1 92 ? -13.923 7.222 7.282 1.00 90.50 92 GLU A N 1
ATOM 748 C CA . GLU A 1 92 ? -14.270 8.250 6.293 1.00 90.50 92 GLU A CA 1
ATOM 749 C C . GLU A 1 92 ? -13.048 9.014 5.768 1.00 90.50 92 GLU A C 1
ATOM 751 O O . GLU A 1 92 ? -13.011 9.405 4.598 1.00 90.50 92 GLU A O 1
ATOM 756 N N . GLN A 1 93 ? -12.057 9.275 6.628 1.00 86.56 93 GLN A N 1
ATOM 757 C CA . GLN A 1 93 ? -10.863 10.033 6.249 1.00 86.56 93 GLN A CA 1
ATOM 758 C C . GLN A 1 93 ? -9.844 9.197 5.485 1.00 86.56 93 GLN A C 1
ATOM 760 O O . GLN A 1 93 ? -9.123 9.751 4.650 1.00 86.56 93 GLN A O 1
ATOM 765 N N . ASP A 1 94 ? -9.773 7.895 5.757 1.00 76.38 94 ASP A N 1
ATOM 766 C CA . ASP A 1 94 ? -8.790 7.012 5.152 1.00 76.38 94 ASP A CA 1
ATOM 767 C C . ASP A 1 94 ? -9.454 5.900 4.338 1.00 76.38 94 ASP A C 1
ATOM 769 O O . ASP A 1 94 ? -9.997 4.934 4.869 1.00 76.38 94 ASP A O 1
ATOM 773 N N . SER A 1 95 ? -9.311 5.987 3.013 1.00 72.00 95 SER A N 1
ATOM 774 C CA . SER A 1 95 ? -9.829 4.986 2.071 1.00 72.00 95 SER A CA 1
ATOM 775 C C . SER A 1 95 ? -9.257 3.571 2.255 1.00 72.00 95 SER A C 1
ATOM 777 O O . SER A 1 95 ? -9.693 2.647 1.570 1.00 72.00 95 SER A O 1
ATOM 779 N N . SER A 1 96 ? -8.242 3.398 3.105 1.00 89.06 96 SER A N 1
ATOM 780 C CA . SER A 1 96 ? -7.615 2.106 3.381 1.00 89.06 96 SER A CA 1
ATOM 781 C C . SER A 1 96 ? -8.396 1.260 4.386 1.00 89.06 96 SER A C 1
ATOM 783 O O . SER A 1 96 ? -8.214 0.041 4.406 1.00 89.06 96 SER A O 1
ATOM 785 N N . PHE A 1 97 ? -9.233 1.877 5.226 1.00 92.69 97 PHE A N 1
ATOM 786 C CA . PHE A 1 97 ? -10.075 1.166 6.183 1.00 92.69 97 PHE A CA 1
ATOM 787 C C . PHE A 1 97 ? -11.486 1.021 5.621 1.00 92.69 97 PHE A C 1
ATOM 789 O O . PHE A 1 97 ? -12.095 1.992 5.191 1.00 92.69 97 PHE A O 1
ATOM 796 N N . LEU A 1 98 ? -12.010 -0.204 5.625 1.00 92.69 98 LEU A N 1
ATOM 797 C CA . LEU A 1 98 ? -13.411 -0.459 5.272 1.00 92.69 98 LEU A CA 1
ATOM 798 C C . LEU A 1 98 ? -14.320 -0.362 6.497 1.00 92.69 98 LEU A C 1
ATOM 800 O O . LEU A 1 98 ? -15.460 0.075 6.397 1.00 92.69 98 LEU A O 1
ATOM 804 N N . PHE A 1 99 ? -13.804 -0.793 7.644 1.00 93.88 99 PHE A N 1
ATOM 805 C CA . PHE A 1 99 ? -14.483 -0.752 8.924 1.00 93.88 99 PHE A CA 1
ATOM 806 C C . PHE A 1 99 ? -13.458 -0.823 10.061 1.00 93.88 99 PHE A C 1
ATOM 808 O O . PHE A 1 99 ? -12.300 -1.200 9.851 1.00 93.88 99 PHE A O 1
ATOM 815 N N . LEU A 1 100 ? -13.900 -0.486 11.270 1.00 94.69 100 LEU A N 1
ATOM 816 C CA . LEU A 1 100 ? -13.143 -0.628 12.505 1.00 94.69 100 LEU A CA 1
ATOM 817 C C . LEU A 1 100 ? -13.959 -1.414 13.532 1.00 94.69 100 LEU A C 1
ATOM 819 O O . LEU A 1 100 ? -15.117 -1.090 13.785 1.00 94.69 100 LEU A O 1
ATOM 823 N N . GLU A 1 101 ? -13.341 -2.421 14.145 1.00 94.62 101 GLU A N 1
ATOM 824 C CA . GLU A 1 101 ? -13.974 -3.304 15.127 1.00 94.62 101 GLU A CA 1
ATOM 825 C C . GLU A 1 101 ? -13.323 -3.163 16.503 1.00 94.62 101 GLU A C 1
ATOM 827 O O . GLU A 1 101 ? -12.098 -3.098 16.631 1.00 94.62 101 GLU A O 1
ATOM 832 N N . TRP A 1 102 ? -14.147 -3.176 17.551 1.00 93.69 102 TRP A N 1
ATOM 833 C CA . TRP A 1 102 ? -13.677 -3.370 18.918 1.00 93.69 102 TRP A CA 1
ATOM 834 C C . TRP A 1 102 ? -13.945 -4.804 19.354 1.00 93.69 102 TRP A C 1
ATOM 836 O O . TRP A 1 102 ? -15.101 -5.220 19.491 1.00 93.69 102 TRP A O 1
ATOM 846 N N . ILE A 1 103 ? -12.868 -5.539 19.610 1.00 93.44 103 ILE A N 1
ATOM 847 C CA . ILE A 1 103 ? -12.903 -6.914 20.098 1.00 93.44 103 ILE A CA 1
ATOM 848 C C . ILE A 1 103 ? -12.459 -6.908 21.555 1.00 93.44 103 ILE A C 1
ATOM 850 O O . ILE A 1 103 ? -11.429 -6.327 21.908 1.00 93.44 103 ILE A O 1
ATOM 854 N N . ASP A 1 104 ? -13.242 -7.542 22.421 1.00 91.06 104 ASP A N 1
ATOM 855 C CA . ASP A 1 104 ? -12.874 -7.654 23.827 1.00 91.06 104 ASP A CA 1
ATOM 856 C C . ASP A 1 104 ? -11.969 -8.867 24.103 1.00 91.06 104 ASP A C 1
ATOM 858 O O . ASP A 1 104 ? -11.636 -9.668 23.232 1.00 91.06 104 ASP A O 1
ATOM 862 N N . ARG A 1 105 ? -11.574 -9.043 25.367 1.00 92.38 105 ARG A N 1
ATOM 863 C CA . ARG A 1 105 ? -10.703 -10.158 25.777 1.00 92.38 105 ARG A CA 1
ATOM 864 C C . ARG A 1 105 ? -11.330 -11.544 25.608 1.00 92.38 105 ARG A C 1
ATOM 866 O O . ARG A 1 105 ? -10.600 -12.5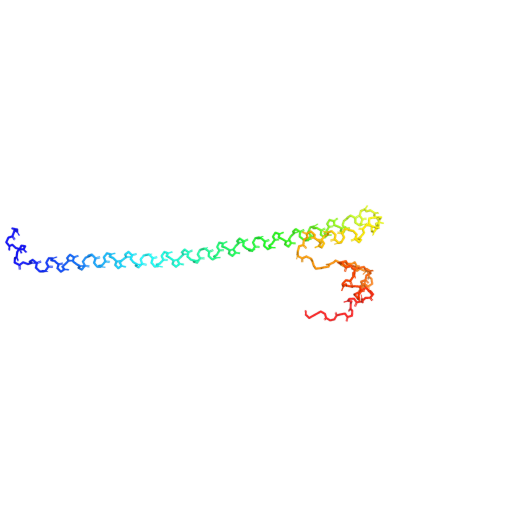27 25.688 1.00 92.38 105 ARG A O 1
ATOM 873 N N . SER A 1 106 ? -12.650 -11.632 25.439 1.00 94.81 106 SER A N 1
ATOM 874 C CA . SER A 1 106 ? -13.330 -12.886 25.105 1.00 94.81 106 SER A CA 1
ATOM 875 C C . SER A 1 106 ? -13.315 -13.184 23.610 1.00 94.81 106 SER A C 1
ATOM 877 O O . SER A 1 106 ? -13.946 -14.148 23.209 1.00 94.81 1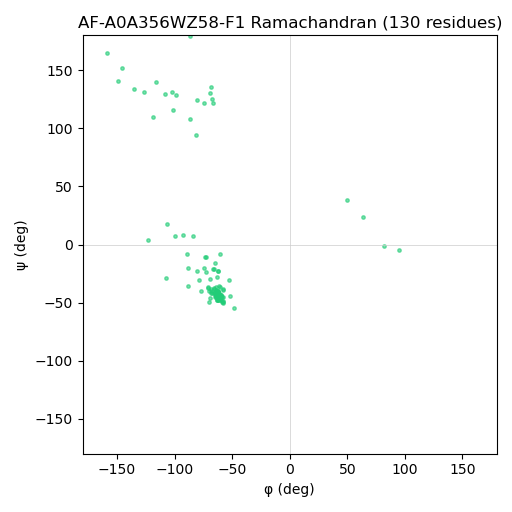06 SER A O 1
ATOM 879 N N . MET A 1 107 ? -12.583 -12.399 22.807 1.00 93.44 107 MET A N 1
ATOM 880 C CA . MET A 1 107 ? -12.510 -12.539 21.352 1.00 93.44 107 MET A CA 1
ATOM 881 C C . MET A 1 107 ? -13.861 -12.303 20.669 1.00 93.44 107 MET A C 1
ATOM 883 O O . MET A 1 107 ? -14.079 -12.745 19.548 1.00 93.44 107 MET A O 1
ATOM 887 N N . VAL A 1 108 ? -14.768 -11.568 21.318 1.00 96.00 108 VAL A N 1
ATOM 888 C CA . VAL A 1 108 ? -16.077 -11.243 20.749 1.00 96.00 108 VAL A CA 1
ATOM 889 C C . VAL A 1 108 ? -16.075 -9.813 20.230 1.00 96.00 108 VAL A C 1
ATOM 891 O O . VAL A 1 108 ? -15.694 -8.890 20.956 1.00 96.00 108 VAL A O 1
ATOM 894 N N . ILE A 1 109 ? -16.544 -9.620 18.996 1.00 95.38 109 ILE A N 1
ATOM 895 C CA . ILE A 1 109 ? -16.768 -8.288 18.427 1.00 95.38 109 ILE A CA 1
ATOM 896 C C . ILE A 1 109 ? -17.902 -7.619 19.201 1.00 95.38 109 ILE A C 1
ATOM 898 O O . ILE A 1 109 ? -19.023 -8.122 19.286 1.00 95.38 109 ILE A O 1
ATOM 902 N N . ARG A 1 110 ? -17.617 -6.465 19.795 1.00 94.25 110 ARG A N 1
ATOM 903 C CA . ARG A 1 110 ? -18.561 -5.715 20.630 1.00 94.25 110 ARG A CA 1
ATOM 904 C C . ARG A 1 110 ? -19.086 -4.460 19.953 1.00 94.25 110 ARG A C 1
ATOM 906 O O . ARG A 1 110 ? -20.199 -4.045 20.267 1.00 94.25 110 ARG A O 1
ATOM 913 N N . ARG A 1 111 ? -18.297 -3.859 19.062 1.00 94.12 111 ARG A N 1
ATOM 914 C CA . ARG A 1 111 ? -18.680 -2.701 18.243 1.00 94.12 111 ARG A CA 1
ATOM 915 C C . ARG A 1 111 ? -18.018 -2.776 16.878 1.00 94.12 111 ARG A C 1
ATOM 917 O O . ARG A 1 111 ? -16.931 -3.338 16.766 1.00 94.12 111 ARG A O 1
ATOM 924 N N . VAL A 1 112 ? -18.674 -2.183 15.887 1.00 95.31 112 VAL A N 1
ATOM 925 C CA . VAL A 1 112 ? -18.180 -2.070 14.517 1.00 95.31 112 VAL A CA 1
ATOM 926 C C . VAL A 1 112 ? -18.698 -0.788 13.877 1.00 95.31 112 VAL A C 1
ATOM 928 O O . VAL A 1 112 ? -19.854 -0.415 14.082 1.00 95.31 112 VAL A O 1
ATOM 931 N N . ASN A 1 113 ? -17.840 -0.135 13.101 1.00 94.94 113 ASN A N 1
ATOM 932 C CA . ASN A 1 113 ? -18.129 1.107 12.394 1.00 94.94 113 ASN A CA 1
ATOM 933 C C . ASN A 1 113 ? -17.607 1.018 10.954 1.00 94.94 113 ASN A C 1
ATOM 935 O O . ASN A 1 113 ? -16.470 0.578 10.795 1.00 94.94 113 ASN A O 1
ATOM 939 N N . PRO A 1 114 ? -18.379 1.418 9.926 1.00 94.12 114 PRO A N 1
ATOM 940 C CA . PRO A 1 114 ? -19.742 1.947 10.002 1.00 94.12 114 PRO A CA 1
ATOM 941 C C . PRO A 1 114 ? -20.744 0.871 10.438 1.00 94.12 114 PRO A C 1
ATOM 943 O O . PRO A 1 114 ? -20.699 -0.265 9.961 1.00 94.12 114 PRO A O 1
ATOM 946 N N . ALA A 1 115 ? -21.645 1.218 11.358 1.00 90.25 115 ALA A N 1
ATOM 947 C CA . ALA A 1 115 ? -22.522 0.233 11.991 1.00 90.25 115 ALA A CA 1
ATOM 948 C C . ALA A 1 115 ? -23.585 -0.325 11.028 1.00 90.25 115 ALA A C 1
ATOM 950 O O . ALA A 1 115 ? -23.853 -1.523 11.044 1.00 90.25 115 ALA A O 1
ATOM 951 N N . GLU A 1 116 ? -24.170 0.521 10.172 1.00 89.25 116 GLU A N 1
ATOM 952 C CA . GLU A 1 116 ? -25.303 0.154 9.303 1.00 89.25 116 GLU A CA 1
ATOM 953 C C . GLU A 1 116 ? -24.985 -1.029 8.376 1.00 89.25 116 GLU A C 1
ATOM 955 O O . GLU A 1 116 ? -25.815 -1.916 8.192 1.00 89.25 116 GLU A O 1
ATOM 960 N N . GLU A 1 117 ? -23.764 -1.075 7.848 1.00 88.50 117 GLU A N 1
ATOM 961 C CA . GLU A 1 117 ? -23.329 -2.088 6.883 1.00 88.50 117 GLU A CA 1
ATOM 962 C C . GLU A 1 117 ? -22.753 -3.346 7.553 1.00 88.50 117 GLU A C 1
ATOM 964 O O . GLU A 1 117 ? -22.723 -4.407 6.935 1.00 88.50 117 GLU A O 1
ATOM 969 N N . ASN A 1 118 ? -22.320 -3.246 8.817 1.00 92.56 118 ASN A N 1
ATOM 970 C CA . ASN A 1 118 ? -21.511 -4.278 9.477 1.00 92.56 118 ASN A CA 1
ATOM 971 C C . ASN A 1 118 ? -22.126 -4.826 10.776 1.00 92.56 118 ASN A C 1
ATOM 973 O O . ASN A 1 118 ? -21.516 -5.657 11.445 1.00 92.56 118 ASN A O 1
ATOM 977 N N . GLN A 1 119 ? -23.339 -4.407 11.147 1.00 92.00 119 GLN A N 1
ATOM 978 C CA . GLN A 1 119 ? -23.986 -4.759 12.419 1.00 92.00 119 GLN A CA 1
ATOM 979 C C . GLN A 1 119 ? -24.050 -6.271 12.699 1.00 92.00 119 GLN A C 1
ATOM 981 O O . GLN A 1 119 ? -24.023 -6.673 13.865 1.00 92.00 119 GLN A O 1
ATOM 986 N N . GLU A 1 120 ? -24.132 -7.099 11.652 1.00 92.62 120 GLU A N 1
ATOM 987 C CA . GLU A 1 120 ? -24.166 -8.565 11.748 1.00 92.62 120 GLU A CA 1
ATOM 988 C C . GLU A 1 120 ? -22.891 -9.163 12.365 1.00 92.62 120 GLU A C 1
ATOM 990 O O . GLU A 1 120 ? -22.945 -10.257 12.925 1.00 92.62 120 GLU A O 1
ATOM 995 N N . ALA A 1 121 ? -21.762 -8.448 12.317 1.00 92.50 121 ALA A N 1
ATOM 996 C CA . ALA A 1 121 ? -20.510 -8.875 12.937 1.00 92.50 121 ALA A CA 1
ATOM 997 C C . ALA A 1 121 ? -20.539 -8.762 14.472 1.00 92.50 121 ALA A C 1
ATOM 999 O O . ALA A 1 121 ? -19.798 -9.459 15.166 1.00 92.50 121 ALA A O 1
ATOM 1000 N N . VAL A 1 122 ? -21.399 -7.908 15.040 1.00 94.88 122 VAL A N 1
ATOM 1001 C CA . VAL A 1 122 ? -21.458 -7.707 16.494 1.00 94.88 122 VAL A CA 1
ATOM 1002 C C . VAL A 1 122 ? -21.974 -8.967 17.188 1.00 94.88 122 VAL A C 1
ATOM 1004 O O . VAL A 1 122 ? -23.075 -9.444 16.927 1.00 94.88 122 VAL A O 1
ATOM 1007 N N . GLY A 1 123 ? -21.192 -9.468 18.143 1.00 94.62 123 GLY A N 1
ATOM 1008 C CA . GLY A 1 123 ? -21.459 -10.706 18.872 1.00 94.62 123 GLY A CA 1
ATOM 1009 C C . GLY A 1 123 ? -20.764 -11.936 18.288 1.00 94.62 123 GLY A C 1
ATOM 1010 O O . GLY A 1 123 ? -20.831 -12.993 18.914 1.00 94.62 123 GLY A O 1
ATOM 1011 N N . LEU A 1 124 ? -20.080 -11.808 17.148 1.00 94.00 124 LEU A N 1
ATOM 1012 C CA . LEU A 1 124 ? -19.275 -12.880 16.573 1.00 94.00 124 LEU A CA 1
ATOM 1013 C C . LEU A 1 124 ? -18.036 -13.145 17.439 1.00 94.00 124 LEU A C 1
ATOM 1015 O O . LEU A 1 124 ? -17.311 -12.211 17.788 1.00 94.00 124 LEU A O 1
ATOM 1019 N N . ASP A 1 125 ? -17.802 -14.413 17.778 1.00 94.19 125 ASP A N 1
ATOM 1020 C CA . ASP A 1 125 ? -16.574 -14.873 18.427 1.00 94.19 125 ASP A CA 1
ATOM 1021 C C . ASP A 1 125 ? -15.531 -15.189 17.351 1.00 94.19 125 ASP A C 1
ATOM 1023 O O . ASP A 1 125 ? -15.639 -16.173 16.616 1.00 94.19 125 ASP A O 1
ATOM 1027 N N . ILE A 1 126 ? -14.513 -14.337 17.244 1.00 91.88 126 ILE A N 1
ATOM 1028 C CA . ILE A 1 126 ? -13.474 -14.479 16.224 1.00 91.88 126 ILE A CA 1
ATOM 1029 C C . ILE A 1 126 ? -12.502 -15.626 16.526 1.00 91.88 126 ILE A C 1
ATOM 1031 O O . ILE A 1 126 ? -11.723 -15.998 15.653 1.00 91.88 126 ILE A O 1
ATOM 1035 N N . SER A 1 127 ? -12.536 -16.214 17.729 1.00 90.38 127 SER A N 1
ATOM 1036 C CA . SER A 1 127 ? -11.743 -17.409 18.047 1.00 90.38 127 SER A CA 1
ATOM 1037 C C . SER A 1 127 ? -12.303 -18.686 17.414 1.00 90.38 127 SER A C 1
ATOM 1039 O O . SER A 1 127 ? -11.565 -19.657 17.245 1.00 90.38 127 SER A O 1
ATOM 1041 N N . GLU A 1 128 ? -13.584 -18.677 17.030 1.00 87.94 128 GLU A N 1
ATOM 1042 C CA . GLU A 1 128 ? -14.248 -19.780 16.328 1.00 87.94 128 GLU A CA 1
ATOM 1043 C C . GLU A 1 128 ? -14.127 -19.668 14.799 1.00 87.94 128 GLU A C 1
ATOM 1045 O O . GLU A 1 128 ? -14.500 -20.594 14.074 1.00 87.94 128 GLU A O 1
ATOM 1050 N N . LEU A 1 129 ? -13.606 -18.543 14.296 1.00 83.12 129 LEU A N 1
AT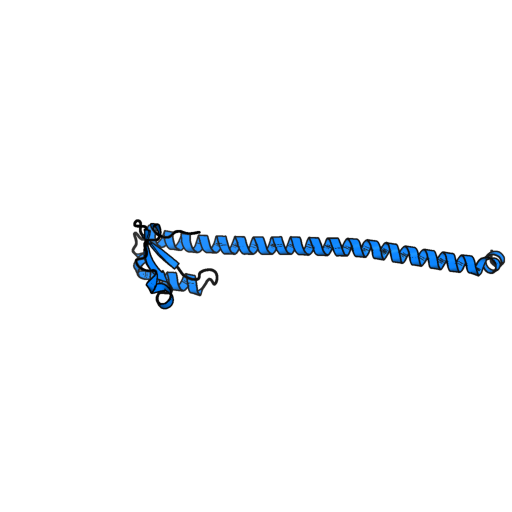OM 1051 C CA . LEU A 1 129 ? -13.415 -18.315 12.871 1.00 83.12 129 LEU A CA 1
ATOM 1052 C C . LEU A 1 129 ? -12.139 -18.996 12.382 1.00 83.12 129 LEU A C 1
ATOM 1054 O O . LEU A 1 129 ? -11.037 -18.729 12.862 1.00 83.12 129 LEU A O 1
ATOM 1058 N N . ASP A 1 130 ? -12.292 -19.839 11.367 1.00 74.94 130 ASP A N 1
ATOM 1059 C CA . ASP A 1 130 ? -11.167 -20.390 10.623 1.00 74.94 130 ASP A CA 1
ATOM 1060 C C . ASP A 1 130 ? -10.726 -19.342 9.592 1.00 74.94 130 ASP 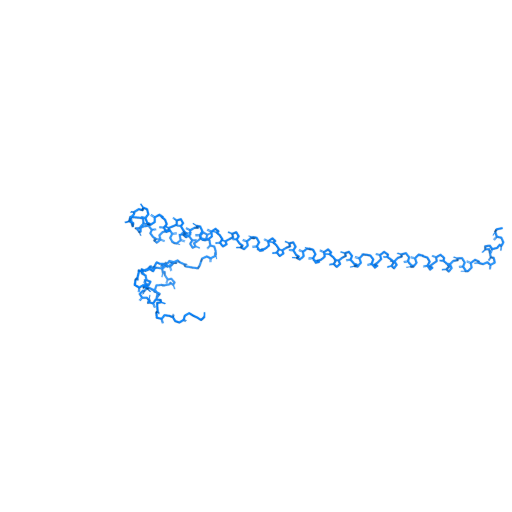A C 1
ATOM 1062 O O . ASP A 1 130 ? -11.321 -19.206 8.518 1.00 74.94 130 ASP A O 1
ATOM 1066 N N . TYR A 1 131 ? -9.739 -18.522 9.955 1.00 58.88 131 TYR A N 1
ATOM 1067 C CA . TYR A 1 131 ? -9.107 -17.615 9.000 1.00 58.88 131 TYR A CA 1
ATOM 1068 C C . TYR A 1 131 ? -8.183 -18.438 8.079 1.00 58.88 131 TYR A C 1
ATOM 1070 O O . TYR A 1 131 ? -7.290 -19.113 8.597 1.00 58.88 131 TYR A O 1
ATOM 1078 N N . PRO A 1 132 ? -8.389 -18.418 6.746 1.00 49.78 132 PRO A N 1
ATOM 1079 C CA . PRO A 1 132 ? -7.570 -19.175 5.797 1.00 49.78 132 PRO A CA 1
ATOM 1080 C C . PRO A 1 132 ? -6.114 -18.697 5.710 1.00 49.78 132 PRO A C 1
ATOM 1082 O O . PRO A 1 132 ? -5.850 -17.496 5.953 1.00 49.78 132 PRO A O 1
#

Secondary structure (DSSP, 8-state):
-HHHHHHTHHHHHHHHHHHHHHHHHHHHHHHHHHHHHHHHHHHHHHHHHHHHHHHHHHHHHHHHHHHHHHHHHHTTTGGGGGHHHHHHHHHHH-TT-S-EEEE-TTSBEEEEESHHHHGGGTT-BTTS----

Sequence (132 aa):
MRDLIEKYRLLVSIGLGLLITILVLLLWLNYQQTLKKNQVNKITETAQLLTGQFQEVVQNNIQTLENFGDRLENTNGAFFDYWDSEADQIVEQDSSFLFLEWIDRSMVIRRVNPAEENQEAVGLDISELDYP

Radius of gyration: 34.42 Å; Cα contacts (8 Å, |Δi|>4): 69; chains: 1; bounding box: 71×34×93 Å

Mean predicted aligned error: 8.42 Å

Solvent-accessible surface area (backbone atoms only — not comparable to full-atom values): 7404 Å² total; per-residue (Å²): 109,70,70,59,46,64,75,40,39,68,59,54,53,50,51,52,52,49,52,52,51,52,51,51,50,54,52,48,54,53,48,53,53,50,50,54,50,52,51,52,49,52,51,51,52,51,50,52,51,52,50,50,53,51,53,50,52,54,50,51,53,50,50,53,52,49,55,51,49,50,46,30,58,78,47,76,46,65,47,53,83,47,42,68,66,52,40,38,48,52,32,72,75,32,90,87,40,85,58,45,73,45,62,49,97,83,37,27,27,72,43,51,23,54,42,90,86,42,55,85,51,51,69,40,50,59,80,78,54,86,78,131

Foldseek 3Di:
DVVVCVVCVVVVVVVVVVVVVVVVVVVVVVVVVVVVVVVVVVVVVVVVVVVVVVVVLVVVLVVLVVVVVCVCVVVVNPCVVCVAVSQQVSVVVDVVDPKDFDADPQQATQDMPVCVVCVVSHGDRCVPDDDD

Nearest PDB structures (foldseek):
  2zbb-assembly2_D  TM=7.227E-01  e=1.497E+00  unclassified

pLDDT: mean 90.81, std 8.98, range [49.78, 98.12]